Protein AF-A0A5C3KLJ7-F1 (afdb_monomer)

Sequence (144 aa):
MVQGNLANPMVRKTNFSAIDTTSIMMYFMPAEMNIERIEIKPNSKLSPLDKPFAFLNYPFLESTASIDPTVNVPSSNATIGIEGEFKDAILSEFNEGDWDGLTDEFTRWSLNEKAKAVAAKIHAERENAKVEAPSVEGGQAVLA

Mean predicted aligned error: 12.78 Å

Organism: Coprinopsis marcescibilis (NCBI:txid230819)

Secondary structure (DSSP, 8-state):
-----S--TTGGG---SS--TT-TTPPPB-GGG-TT---BPPP-S--TTHHHHHHHHSPPPTT---SSTT-SHHHHHHHHT--THHHHHHHHHHHHT-HHHHHHHHHHHHHHHHHHHHHHHHHHHHHHHHHHS-----------

Foldseek 3Di:
DDPPPPPPPVVLPPLQLDDDLQAQPDDFDQLVRDPVSDGNDHRPDHDLLNQLVCCLLPPDDPVDDDPDVCHDLVNSCVSSVPDDPLSVQLVVCVVVVNSVSSSVSSSVVSVVSNVVVVVVVVVVVVVVVVVPPDPPDDDDDDDD

pLDDT: mean 73.6, std 16.51, range [32.69, 89.25]

Radius of gyration: 23.15 Å; Cα contacts (8 Å, |Δi|>4): 112; chains: 1; bounding box: 82×41×55 Å

Solvent-accessible surface area (backbone atoms only — not comparable to full-atom values): 8946 Å² total; per-residue (Å²): 134,83,79,75,70,81,83,48,83,75,76,71,78,73,59,70,64,64,91,60,90,58,26,47,83,44,79,60,38,58,31,91,79,38,96,83,53,56,65,39,76,71,45,93,47,78,24,88,61,48,55,35,54,48,37,61,73,56,64,69,54,101,91,42,79,57,94,51,83,77,60,44,71,73,52,25,30,62,72,74,66,52,60,68,72,58,40,55,48,37,51,48,24,56,75,73,68,36,62,66,57,21,34,50,47,52,46,52,49,26,53,50,51,42,51,51,53,50,53,51,49,54,49,53,54,52,52,52,53,58,71,70,50,77,86,85,77,89,81,86,86,80,93,132

Structure (mmCIF, N/CA/C/O backbone):
data_AF-A0A5C3KLJ7-F1
#
_entry.id   AF-A0A5C3KLJ7-F1
#
loop_
_atom_site.group_PDB
_atom_site.id
_atom_site.type_symbol
_atom_site.label_atom_id
_atom_site.label_alt_id
_atom_site.label_comp_id
_atom_site.label_asym_id
_atom_site.label_entity_id
_atom_site.label_seq_id
_atom_site.pdbx_PDB_ins_code
_atom_site.Cartn_x
_atom_site.Cartn_y
_atom_site.Cartn_z
_atom_site.occupancy
_atom_site.B_iso_or_equiv
_atom_site.auth_seq_id
_atom_site.auth_comp_id
_atom_site.auth_asym_id
_atom_site.auth_atom_id
_atom_site.pdbx_PDB_model_num
ATOM 1 N N . MET A 1 1 ? 4.124 -9.398 31.090 1.00 32.69 1 MET A N 1
ATOM 2 C CA . MET A 1 1 ? 4.015 -8.400 30.008 1.00 32.69 1 MET A CA 1
ATOM 3 C C . MET A 1 1 ? 4.920 -8.864 28.884 1.00 32.69 1 MET A C 1
ATOM 5 O O . MET A 1 1 ? 6.128 -8.738 29.002 1.00 32.69 1 MET A O 1
ATOM 9 N N . VAL A 1 2 ? 4.360 -9.538 27.878 1.00 33.38 2 VAL A N 1
ATOM 10 C CA . VAL A 1 2 ? 5.125 -10.006 26.716 1.00 33.38 2 VAL A CA 1
ATOM 11 C C . VAL A 1 2 ? 5.274 -8.803 25.796 1.00 33.38 2 VAL A C 1
ATOM 13 O O . VAL A 1 2 ? 4.300 -8.387 25.175 1.00 33.38 2 VAL A O 1
ATOM 16 N N . GLN A 1 3 ? 6.464 -8.204 25.764 1.00 34.22 3 GLN A N 1
ATOM 17 C CA . GLN A 1 3 ? 6.852 -7.327 24.665 1.00 34.22 3 GLN A CA 1
ATOM 18 C C . GLN A 1 3 ? 6.794 -8.183 23.401 1.00 34.22 3 GLN A C 1
ATOM 20 O O . GLN A 1 3 ? 7.632 -9.059 23.192 1.00 34.22 3 GLN A O 1
ATOM 25 N N . GLY A 1 4 ? 5.727 -7.999 22.622 1.00 37.28 4 GLY A N 1
ATOM 26 C CA . GLY A 1 4 ? 5.600 -8.587 21.301 1.00 37.28 4 GLY A CA 1
ATOM 27 C C . GLY A 1 4 ? 6.806 -8.141 20.495 1.00 37.28 4 GLY A C 1
ATOM 28 O O . GLY A 1 4 ? 6.980 -6.953 20.238 1.00 37.28 4 GLY A O 1
ATOM 29 N N . ASN A 1 5 ? 7.675 -9.092 20.184 1.00 37.25 5 ASN A N 1
ATOM 30 C CA . ASN A 1 5 ? 8.859 -8.865 19.386 1.00 37.25 5 ASN A CA 1
ATOM 31 C C . ASN A 1 5 ? 8.377 -8.465 17.980 1.00 37.25 5 ASN A C 1
ATOM 33 O O . ASN A 1 5 ? 8.015 -9.324 17.178 1.00 37.25 5 ASN A O 1
ATOM 37 N N . LEU A 1 6 ? 8.318 -7.157 17.705 1.00 46.19 6 LEU A N 1
ATOM 38 C CA . LEU A 1 6 ? 7.973 -6.579 16.396 1.00 46.19 6 LEU A CA 1
ATOM 39 C C . LEU A 1 6 ? 8.968 -7.008 15.297 1.00 46.19 6 LEU A C 1
ATOM 41 O O . LEU A 1 6 ? 8.712 -6.822 14.114 1.00 46.19 6 LEU A O 1
ATOM 45 N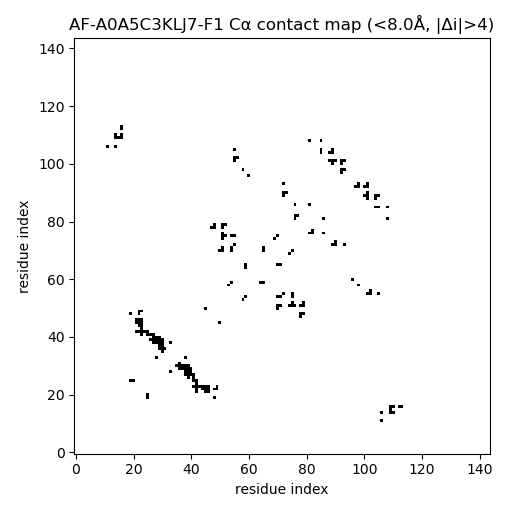 N . ALA A 1 7 ? 10.060 -7.675 15.677 1.00 43.09 7 ALA A N 1
ATOM 46 C CA . ALA A 1 7 ? 11.070 -8.259 14.807 1.00 43.09 7 ALA A CA 1
ATOM 47 C C . ALA A 1 7 ? 10.650 -9.573 14.110 1.00 43.09 7 ALA A C 1
ATOM 49 O O . ALA A 1 7 ? 11.519 -10.362 13.742 1.00 43.09 7 ALA A O 1
ATOM 50 N N . ASN A 1 8 ? 9.353 -9.855 13.923 1.00 37.81 8 ASN A N 1
ATOM 51 C CA . ASN A 1 8 ? 8.947 -10.935 13.021 1.00 37.81 8 ASN A CA 1
ATOM 52 C C . ASN A 1 8 ? 8.729 -10.367 11.604 1.00 37.81 8 ASN A C 1
ATOM 54 O O . ASN A 1 8 ? 7.670 -9.788 11.339 1.00 37.81 8 ASN A O 1
ATOM 58 N N . PRO A 1 9 ? 9.677 -10.549 10.662 1.00 46.44 9 PRO A N 1
ATOM 59 C CA . PRO A 1 9 ? 9.604 -9.957 9.325 1.00 46.44 9 PRO A CA 1
ATOM 60 C C . PRO A 1 9 ? 8.433 -10.487 8.479 1.00 46.44 9 PRO A C 1
ATOM 62 O O . PRO A 1 9 ? 8.187 -9.969 7.390 1.00 46.44 9 PRO A O 1
ATOM 65 N N . MET A 1 10 ? 7.699 -11.506 8.946 1.00 38.50 10 MET A N 1
ATOM 66 C CA . MET A 1 10 ? 6.520 -12.026 8.248 1.00 38.50 10 MET A CA 1
ATOM 67 C C . MET A 1 10 ? 5.257 -11.170 8.409 1.00 38.50 10 MET A C 1
ATOM 69 O O . MET A 1 10 ? 4.398 -11.229 7.535 1.00 38.50 10 MET A O 1
ATOM 73 N N . VAL A 1 11 ? 5.128 -10.353 9.463 1.00 41.84 11 VAL A N 1
ATOM 74 C CA . VAL A 1 11 ? 3.890 -9.572 9.697 1.00 41.84 11 VAL A CA 1
ATOM 75 C C . VAL A 1 11 ? 3.795 -8.344 8.774 1.00 41.84 11 VAL A C 1
ATOM 77 O O . VAL A 1 11 ? 2.708 -7.822 8.546 1.00 41.84 11 VAL A O 1
ATOM 80 N N . ARG A 1 12 ? 4.910 -7.930 8.155 1.00 46.81 12 ARG A N 1
ATOM 81 C CA . ARG A 1 12 ? 4.992 -6.744 7.281 1.00 46.81 12 ARG A CA 1
ATOM 82 C C . ARG A 1 12 ? 4.375 -6.918 5.883 1.00 46.81 12 ARG A C 1
ATOM 84 O O . ARG A 1 12 ? 4.212 -5.944 5.166 1.00 46.81 12 ARG A O 1
ATOM 91 N N . LYS A 1 13 ? 4.034 -8.141 5.454 1.00 49.81 13 LYS A N 1
ATOM 92 C CA . LYS A 1 13 ? 3.781 -8.443 4.024 1.00 49.81 13 LYS A CA 1
ATOM 93 C C . LYS A 1 13 ? 2.320 -8.364 3.563 1.00 49.81 13 LYS A C 1
ATOM 95 O O . LYS A 1 13 ? 2.037 -8.677 2.411 1.00 49.81 13 LYS A O 1
ATOM 100 N N . THR A 1 14 ? 1.385 -7.936 4.414 1.00 53.16 14 THR A N 1
ATOM 101 C CA . THR A 1 14 ? -0.053 -7.847 4.071 1.00 53.16 14 THR A CA 1
ATOM 102 C C . THR A 1 14 ? -0.614 -6.434 4.278 1.00 53.16 14 THR A C 1
ATOM 104 O O . THR A 1 14 ? -1.663 -6.244 4.903 1.00 53.16 14 THR A O 1
ATOM 107 N N . ASN A 1 15 ? 0.100 -5.424 3.778 1.00 58.69 15 ASN A N 1
ATOM 108 C CA . ASN A 1 15 ? -0.194 -3.998 3.984 1.00 58.69 15 ASN A CA 1
ATOM 109 C C . ASN A 1 15 ? -1.262 -3.403 3.041 1.00 58.69 15 ASN A C 1
ATOM 111 O O . ASN A 1 15 ? -1.397 -2.183 2.970 1.00 58.69 15 ASN A O 1
ATOM 115 N N . PHE A 1 16 ? -2.058 -4.208 2.335 1.00 60.91 16 PHE A N 1
ATOM 116 C CA . PHE A 1 16 ? -3.195 -3.667 1.583 1.00 60.91 16 PHE A CA 1
ATOM 117 C C . PHE A 1 16 ? -4.249 -3.094 2.545 1.00 60.91 16 PHE A C 1
ATOM 119 O O . PHE A 1 16 ? -4.670 -3.778 3.483 1.00 60.91 16 PHE A O 1
ATOM 126 N N . SER A 1 17 ? -4.655 -1.839 2.333 1.00 65.31 17 SER A N 1
ATOM 127 C CA . SER A 1 17 ? -5.704 -1.161 3.115 1.00 65.31 17 SER A CA 1
ATOM 128 C C . SER A 1 17 ? -7.115 -1.622 2.723 1.00 65.31 17 SER A C 1
ATOM 130 O O . SER A 1 17 ? -8.015 -1.629 3.561 1.00 65.31 17 SER A O 1
ATOM 132 N N . ALA A 1 18 ? -7.292 -2.075 1.479 1.00 67.25 18 ALA A N 1
ATOM 133 C CA . ALA A 1 18 ? -8.531 -2.622 0.930 1.00 67.25 18 ALA A CA 1
ATOM 134 C C . ALA A 1 18 ? -8.248 -3.801 -0.017 1.00 67.25 18 ALA A C 1
ATOM 136 O O . ALA A 1 18 ? -7.112 -4.014 -0.441 1.00 67.25 18 ALA A O 1
ATOM 137 N N . ILE A 1 19 ? -9.285 -4.577 -0.344 1.00 73.06 19 ILE A N 1
ATOM 138 C CA . ILE A 1 19 ? -9.178 -5.680 -1.305 1.00 73.06 19 ILE A CA 1
ATOM 139 C C . ILE A 1 19 ? -9.056 -5.135 -2.737 1.00 73.06 19 ILE A C 1
ATOM 141 O O . ILE A 1 19 ? -9.897 -4.350 -3.170 1.00 73.06 19 ILE A O 1
ATOM 145 N N . ASP A 1 20 ? -8.029 -5.563 -3.474 1.00 74.75 20 ASP A N 1
ATOM 146 C CA . ASP A 1 20 ? -7.871 -5.260 -4.902 1.00 74.75 20 ASP A CA 1
ATOM 147 C C . ASP A 1 20 ? -8.261 -6.484 -5.739 1.00 74.75 20 ASP A C 1
ATOM 149 O O . ASP A 1 20 ? -7.546 -7.487 -5.784 1.00 74.75 20 ASP A O 1
ATOM 153 N N . THR A 1 21 ? -9.402 -6.401 -6.427 1.00 75.88 21 THR A N 1
ATOM 154 C CA . THR A 1 21 ? -9.898 -7.488 -7.281 1.00 75.88 21 THR A CA 1
ATOM 155 C C . THR A 1 21 ? -9.089 -7.697 -8.558 1.00 75.88 21 THR A C 1
ATOM 157 O O . THR A 1 21 ? -9.189 -8.747 -9.192 1.00 75.88 21 THR A O 1
ATOM 160 N N . THR A 1 22 ? -8.293 -6.704 -8.946 1.00 80.56 22 THR A N 1
ATOM 161 C CA . THR A 1 22 ? -7.468 -6.723 -10.159 1.00 80.56 22 THR A CA 1
ATOM 162 C C . THR A 1 22 ? -6.014 -7.099 -9.889 1.00 80.56 22 THR A C 1
ATOM 164 O O . THR A 1 22 ? -5.249 -7.255 -10.840 1.00 80.56 22 THR A O 1
ATOM 167 N N . SER A 1 23 ? -5.643 -7.282 -8.616 1.00 80.50 23 SER A N 1
ATOM 168 C CA . SER A 1 23 ? -4.291 -7.664 -8.208 1.00 80.50 23 SER A CA 1
ATOM 169 C C . SER A 1 23 ? -3.888 -9.014 -8.791 1.00 80.50 23 SER A C 1
ATOM 171 O O . SER A 1 23 ? -4.671 -9.971 -8.799 1.00 80.50 23 SER A O 1
ATOM 173 N N . ILE A 1 24 ? -2.629 -9.124 -9.213 1.00 82.25 24 ILE A N 1
ATOM 174 C CA . ILE A 1 24 ? -2.022 -10.400 -9.608 1.00 82.25 24 ILE A CA 1
ATOM 175 C C . ILE A 1 24 ? -1.987 -11.404 -8.445 1.00 82.25 24 ILE A C 1
ATOM 177 O O . ILE A 1 24 ? -1.939 -12.611 -8.666 1.00 82.25 24 ILE A O 1
ATOM 181 N N . MET A 1 25 ? -2.048 -10.906 -7.207 1.00 80.62 25 MET A N 1
ATOM 182 C CA . MET A 1 25 ? -2.058 -11.700 -5.979 1.00 80.62 25 MET A CA 1
ATOM 183 C C . MET A 1 25 ? -3.461 -12.206 -5.605 1.00 80.62 25 MET A C 1
ATOM 185 O O . MET A 1 25 ? -3.629 -12.791 -4.533 1.00 80.62 25 MET A O 1
ATOM 189 N N . MET A 1 26 ? -4.473 -11.993 -6.459 1.00 80.75 26 MET A N 1
ATOM 190 C CA . MET A 1 26 ? -5.810 -12.548 -6.257 1.00 80.75 26 MET A CA 1
ATOM 191 C C . MET A 1 26 ? -5.755 -14.078 -6.223 1.00 80.75 26 MET A C 1
ATOM 193 O O . MET A 1 26 ? -5.201 -14.724 -7.115 1.00 80.75 26 MET A O 1
ATOM 197 N N . TYR A 1 27 ? -6.364 -14.663 -5.194 1.00 79.00 27 TYR A N 1
ATOM 198 C CA . TYR A 1 27 ? -6.421 -16.109 -5.052 1.00 79.00 27 TYR A CA 1
ATOM 199 C C . TYR A 1 27 ? -7.326 -16.710 -6.132 1.00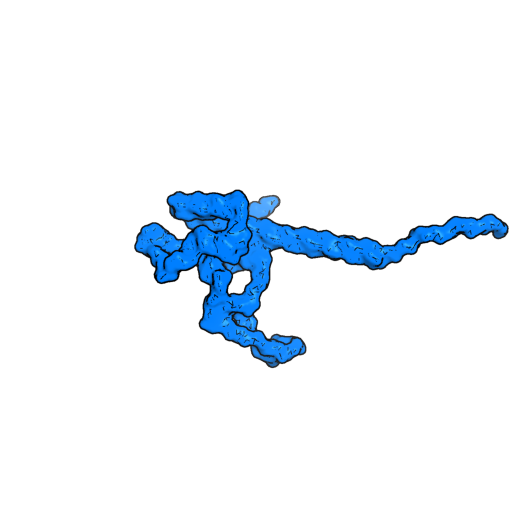 79.00 27 TYR A C 1
ATOM 201 O O . TYR A 1 27 ? -8.516 -16.401 -6.195 1.00 79.00 27 TYR A O 1
ATOM 209 N N . PHE A 1 28 ? -6.765 -17.570 -6.983 1.00 84.56 28 PHE A N 1
ATOM 210 C CA . PHE A 1 28 ? -7.538 -18.285 -7.993 1.00 84.56 28 PHE A CA 1
ATOM 211 C C . PHE A 1 28 ? -8.283 -19.453 -7.341 1.00 84.56 28 PHE A C 1
ATOM 213 O O . PHE A 1 28 ? -7.719 -20.196 -6.538 1.00 84.56 28 PHE A O 1
ATOM 220 N N . MET A 1 29 ? -9.554 -19.630 -7.691 1.00 83.81 29 MET A N 1
ATOM 221 C CA . MET A 1 29 ? -10.379 -20.706 -7.146 1.00 83.81 29 MET A CA 1
ATOM 222 C C . MET A 1 29 ? -11.283 -21.268 -8.246 1.00 83.81 29 MET A C 1
ATOM 224 O O . MET A 1 29 ? -12.125 -20.533 -8.770 1.00 83.81 29 MET A O 1
ATOM 228 N N . PRO A 1 30 ? -11.128 -22.554 -8.607 1.00 86.88 30 PRO A N 1
ATOM 229 C CA . PRO A 1 30 ? -12.060 -23.234 -9.497 1.00 86.88 30 PRO A CA 1
ATOM 230 C C . PRO A 1 30 ? -13.461 -23.289 -8.879 1.00 86.88 30 PRO A C 1
ATOM 232 O O . PRO A 1 30 ? -13.602 -23.372 -7.655 1.00 86.88 30 PRO A O 1
ATOM 235 N N . ALA A 1 31 ? -14.499 -23.298 -9.716 1.00 87.44 31 ALA A N 1
ATOM 236 C CA . ALA A 1 31 ? -15.889 -23.342 -9.259 1.00 87.44 31 ALA A CA 1
ATOM 237 C C . ALA A 1 31 ? -16.189 -24.582 -8.393 1.00 87.44 31 ALA A C 1
ATOM 239 O O . ALA A 1 31 ? -17.055 -24.542 -7.523 1.00 87.44 31 ALA A O 1
ATOM 240 N N . GLU A 1 32 ? -15.451 -25.674 -8.590 1.00 88.56 32 GLU A N 1
ATOM 241 C CA . GLU A 1 32 ? -15.586 -26.926 -7.845 1.00 88.56 32 GLU A CA 1
ATOM 242 C C . GLU A 1 32 ? -15.120 -26.812 -6.387 1.00 88.56 32 GLU A C 1
ATOM 244 O O . GLU A 1 32 ? -15.474 -27.651 -5.561 1.00 88.56 32 GLU A O 1
ATOM 249 N N . MET A 1 33 ? -14.327 -25.786 -6.065 1.00 85.44 33 MET A N 1
ATOM 250 C CA . MET A 1 33 ? -13.749 -25.572 -4.736 1.00 85.44 33 MET A CA 1
ATOM 251 C C . MET A 1 33 ? -14.473 -24.478 -3.936 1.00 85.44 33 MET A C 1
ATOM 253 O O . MET A 1 33 ? -14.077 -24.192 -2.808 1.00 85.44 33 MET A O 1
ATOM 257 N N . ASN A 1 34 ? -15.547 -23.896 -4.48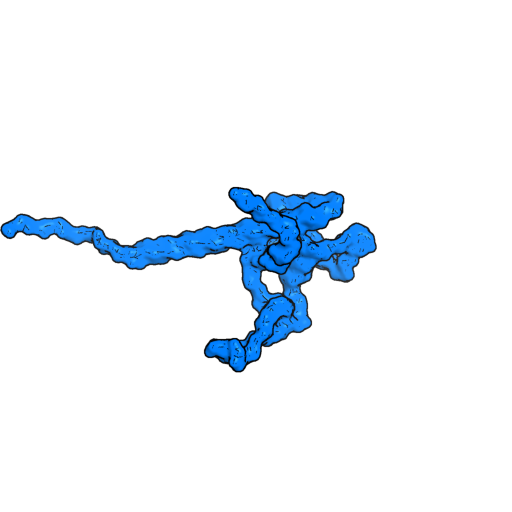6 1.00 84.56 34 ASN A N 1
ATOM 258 C CA . ASN A 1 34 ? -16.355 -22.855 -3.850 1.00 84.56 34 ASN A CA 1
ATOM 259 C C . ASN A 1 34 ? -17.813 -23.319 -3.657 1.00 84.56 34 ASN A C 1
ATOM 261 O O . ASN A 1 34 ? -18.434 -23.852 -4.575 1.00 84.56 34 ASN A O 1
ATOM 265 N N . ILE A 1 35 ? -18.394 -23.041 -2.485 1.00 87.56 35 ILE A N 1
ATOM 266 C CA . ILE A 1 35 ? -19.819 -23.269 -2.180 1.00 87.56 35 ILE A CA 1
ATOM 267 C C . ILE A 1 35 ? -20.720 -22.510 -3.166 1.00 87.56 35 ILE A C 1
ATOM 269 O O . ILE A 1 35 ? -21.739 -23.036 -3.609 1.00 87.56 35 ILE A O 1
ATOM 273 N N . GLU A 1 36 ? -20.318 -21.300 -3.555 1.00 86.19 36 GLU A N 1
ATOM 274 C CA . GLU A 1 36 ? -21.073 -20.442 -4.475 1.00 86.19 36 GLU A CA 1
ATOM 275 C C . GLU A 1 36 ? -20.901 -20.844 -5.949 1.00 86.19 36 GLU A C 1
ATOM 277 O O . GLU A 1 36 ? -21.575 -20.294 -6.817 1.00 86.19 36 GLU A O 1
ATOM 282 N N . ARG A 1 37 ? -20.026 -21.819 -6.252 1.00 85.56 37 ARG A N 1
ATOM 283 C CA . ARG A 1 37 ? -19.705 -22.285 -7.616 1.00 85.56 37 ARG A CA 1
ATOM 284 C C . ARG A 1 37 ? -19.277 -21.175 -8.579 1.00 85.56 37 ARG A C 1
ATOM 286 O O . ARG A 1 37 ? -19.499 -21.263 -9.786 1.00 85.56 37 ARG A O 1
ATOM 293 N N . ILE A 1 38 ? -18.649 -20.133 -8.045 1.00 84.06 38 ILE A N 1
ATOM 294 C CA . ILE A 1 38 ? -18.089 -19.037 -8.831 1.00 84.06 38 ILE A CA 1
ATOM 295 C C . ILE A 1 38 ? -16.622 -19.342 -9.107 1.00 84.06 38 ILE A C 1
ATOM 297 O O . ILE A 1 38 ? -15.854 -19.613 -8.184 1.00 84.06 38 ILE A O 1
ATOM 301 N N . GLU A 1 39 ? -16.247 -19.279 -10.382 1.00 86.00 39 GLU A N 1
ATOM 302 C CA . GLU A 1 39 ? -14.857 -19.358 -10.817 1.00 86.00 39 GLU A CA 1
ATOM 303 C C . GLU A 1 39 ? -14.170 -18.003 -10.603 1.00 86.00 39 GLU A C 1
ATOM 305 O O . GLU A 1 39 ? -14.553 -16.994 -11.203 1.00 86.00 39 GLU A O 1
ATOM 310 N N . ILE A 1 40 ? -13.120 -17.991 -9.781 1.00 82.44 40 ILE A N 1
ATOM 311 C CA . ILE A 1 40 ? -12.231 -16.838 -9.630 1.00 82.44 40 ILE A CA 1
ATOM 312 C C . ILE A 1 40 ? -11.025 -17.062 -10.537 1.00 82.44 40 ILE A C 1
ATOM 314 O O . ILE A 1 40 ? -10.153 -17.888 -10.250 1.00 82.44 40 ILE A O 1
ATOM 318 N N . LYS A 1 41 ? -10.994 -16.331 -11.653 1.00 84.56 41 LYS A N 1
ATOM 319 C CA . LYS A 1 41 ? -9.943 -16.451 -12.668 1.00 84.56 41 LYS A CA 1
ATOM 320 C C . LYS A 1 41 ? -8.635 -15.809 -12.195 1.00 84.56 41 LYS A C 1
ATOM 322 O O . LYS A 1 41 ? -8.677 -14.776 -11.528 1.00 84.56 41 LYS A O 1
ATOM 327 N N . PRO A 1 42 ? -7.474 -16.373 -12.571 1.00 84.25 42 PRO A N 1
ATOM 328 C CA . PRO A 1 42 ? -6.189 -15.759 -12.272 1.00 84.25 42 PRO A CA 1
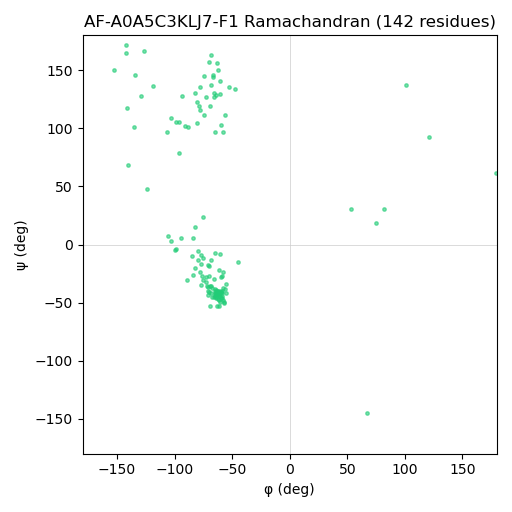ATOM 329 C C . PRO A 1 42 ? -6.010 -14.459 -13.065 1.00 84.25 42 PRO A C 1
ATOM 331 O O . PRO A 1 42 ? -6.277 -14.403 -14.269 1.00 84.25 42 PRO A O 1
ATOM 334 N N . ASN A 1 43 ? -5.491 -13.430 -12.399 1.00 85.88 43 ASN A N 1
ATOM 335 C CA . ASN A 1 43 ? -5.042 -12.208 -13.054 1.00 85.88 43 ASN A CA 1
ATOM 336 C C . ASN A 1 43 ? -3.623 -12.429 -13.597 1.00 85.88 43 ASN A C 1
ATOM 338 O O . ASN A 1 43 ? -2.749 -12.919 -12.891 1.00 85.88 43 ASN A O 1
ATOM 342 N N . SER A 1 44 ? -3.380 -12.088 -14.864 1.00 83.12 44 SER A N 1
ATOM 343 C CA . SER A 1 44 ? -2.082 -12.311 -15.529 1.00 83.12 44 SER A CA 1
ATOM 344 C C . SER A 1 44 ? -1.263 -11.031 -15.716 1.00 83.12 44 SER A C 1
ATOM 346 O O . SER A 1 44 ? -0.274 -11.021 -16.449 1.00 83.12 44 SER A O 1
ATOM 348 N N . LYS A 1 45 ? -1.719 -9.918 -15.140 1.00 83.94 45 LYS A N 1
ATOM 349 C CA . LYS A 1 45 ? -1.098 -8.596 -15.244 1.00 83.94 45 LYS A CA 1
ATOM 350 C C . LYS A 1 45 ? -1.052 -7.972 -13.857 1.00 83.94 45 LYS A C 1
ATOM 352 O O . LYS A 1 45 ? -1.963 -8.189 -13.067 1.00 83.94 45 LYS A O 1
ATOM 357 N N . LEU A 1 46 ? -0.002 -7.198 -13.598 1.00 81.12 46 LEU A N 1
ATOM 358 C CA . LEU A 1 46 ? 0.109 -6.387 -12.388 1.00 81.12 46 LEU A CA 1
ATOM 359 C C . LEU A 1 46 ? -0.969 -5.305 -12.408 1.00 81.12 46 LEU A C 1
ATOM 361 O O . LEU A 1 46 ? -1.103 -4.596 -13.414 1.00 81.12 46 LEU A O 1
ATOM 365 N N . SER A 1 47 ? -1.709 -5.176 -11.312 1.00 82.44 47 SER A N 1
ATOM 366 C CA . SER A 1 47 ? -2.652 -4.080 -11.144 1.00 82.44 47 SER A CA 1
ATOM 367 C C . SER A 1 47 ? -1.915 -2.742 -11.002 1.00 82.44 47 SER A C 1
ATOM 369 O O . SER A 1 47 ? -0.713 -2.703 -10.701 1.00 82.44 47 SER A O 1
ATOM 371 N N . PRO A 1 48 ? -2.619 -1.613 -11.194 1.00 83.00 48 PRO A N 1
ATOM 372 C CA . PRO A 1 48 ? -2.066 -0.294 -10.912 1.00 83.00 48 PRO A CA 1
ATOM 373 C C . PRO A 1 48 ? -1.601 -0.118 -9.460 1.00 83.00 48 PRO A C 1
ATOM 375 O O . PRO A 1 48 ? -0.736 0.714 -9.220 1.00 83.00 48 PRO A O 1
ATOM 378 N N . LEU A 1 49 ? -2.143 -0.894 -8.511 1.00 83.06 49 LEU A N 1
ATOM 379 C CA . LEU A 1 49 ? -1.764 -0.857 -7.095 1.00 83.06 49 LEU A CA 1
ATOM 380 C C . LEU A 1 49 ? -0.610 -1.809 -6.766 1.00 83.06 49 LEU A C 1
ATOM 382 O O . LEU A 1 49 ? 0.204 -1.492 -5.901 1.00 83.06 49 LEU A O 1
ATOM 386 N N . ASP A 1 50 ? -0.490 -2.931 -7.480 1.00 82.25 50 ASP A N 1
ATOM 387 C CA . ASP A 1 50 ? 0.560 -3.925 -7.239 1.00 82.25 50 ASP A CA 1
ATOM 388 C C . ASP A 1 50 ? 1.967 -3.333 -7.402 1.00 82.25 50 ASP A C 1
ATOM 390 O O . ASP A 1 50 ? 2.859 -3.626 -6.604 1.00 82.25 50 ASP A O 1
ATOM 394 N N . LYS A 1 51 ? 2.181 -2.481 -8.418 1.00 82.44 51 LYS A N 1
ATOM 395 C CA . LYS A 1 51 ? 3.505 -1.888 -8.683 1.00 82.44 51 LYS A CA 1
ATOM 396 C C . LYS A 1 51 ? 3.934 -0.874 -7.605 1.00 82.44 51 LYS A C 1
ATOM 398 O O . LYS A 1 51 ? 5.023 -1.061 -7.063 1.00 82.44 51 LYS A O 1
ATOM 403 N N . PRO A 1 52 ? 3.130 0.155 -7.250 1.00 84.19 52 PRO A N 1
ATOM 404 C CA . PRO A 1 52 ? 3.422 1.044 -6.123 1.00 84.19 52 PRO A CA 1
ATOM 405 C C . PRO A 1 52 ? 3.633 0.297 -4.811 1.00 84.19 52 PRO A C 1
ATOM 407 O O . PRO A 1 52 ? 4.551 0.607 -4.055 1.00 84.19 52 PRO A O 1
ATOM 410 N N . PHE A 1 53 ? 2.799 -0.712 -4.552 1.00 83.38 53 PHE A N 1
ATOM 411 C CA . PHE A 1 53 ? 2.876 -1.493 -3.328 1.00 83.38 53 PHE A CA 1
ATOM 412 C C . PHE A 1 53 ? 4.182 -2.288 -3.250 1.00 83.38 53 PHE A C 1
ATOM 414 O O . PHE A 1 53 ? 4.847 -2.291 -2.214 1.00 83.38 53 PHE A O 1
ATOM 421 N N . ALA A 1 54 ? 4.586 -2.933 -4.346 1.00 82.56 54 ALA A N 1
ATOM 422 C CA . ALA A 1 54 ? 5.870 -3.618 -4.421 1.00 82.56 54 ALA A CA 1
ATOM 423 C C . ALA A 1 54 ? 7.040 -2.641 -4.242 1.00 82.56 54 ALA A C 1
ATOM 425 O O . ALA A 1 54 ? 7.966 -2.947 -3.499 1.00 82.56 54 ALA A O 1
ATOM 426 N N . PHE A 1 55 ? 6.970 -1.463 -4.866 1.00 83.81 55 PHE A N 1
ATOM 427 C CA . PHE A 1 55 ? 8.020 -0.452 -4.782 1.00 83.81 55 PHE A CA 1
ATOM 428 C C . PHE A 1 55 ? 8.200 0.114 -3.369 1.00 83.81 55 PHE A C 1
ATOM 430 O O . PHE A 1 55 ? 9.331 0.238 -2.922 1.00 83.81 55 PHE A O 1
ATOM 437 N N . LEU A 1 56 ? 7.124 0.411 -2.634 1.00 83.56 56 LEU A N 1
ATOM 438 C CA . LEU A 1 56 ? 7.249 0.914 -1.259 1.00 83.56 56 LEU A CA 1
ATOM 439 C C . LEU A 1 56 ? 7.752 -0.147 -0.271 1.00 83.56 56 LEU A C 1
ATOM 441 O O . LEU A 1 56 ? 8.377 0.198 0.719 1.00 83.56 56 LEU A O 1
ATOM 445 N N . ASN A 1 57 ? 7.509 -1.436 -0.522 1.00 83.12 57 ASN A N 1
ATOM 446 C CA . ASN A 1 57 ? 8.075 -2.502 0.317 1.00 83.12 57 ASN A CA 1
ATOM 447 C C . ASN A 1 57 ? 9.507 -2.887 -0.091 1.00 83.12 57 ASN A C 1
ATOM 449 O O . ASN A 1 57 ? 10.254 -3.429 0.721 1.00 83.12 57 ASN A O 1
ATOM 453 N N . TYR A 1 58 ? 9.865 -2.674 -1.358 1.00 80.12 58 TYR A N 1
ATOM 454 C CA . TYR A 1 58 ? 11.148 -3.058 -1.946 1.00 80.12 58 TYR A CA 1
ATOM 455 C C . TYR A 1 58 ? 11.652 -1.963 -2.897 1.00 80.12 58 TYR A C 1
ATOM 457 O O . TYR A 1 58 ? 11.675 -2.160 -4.118 1.00 80.12 58 TYR A O 1
ATOM 465 N N . PRO A 1 59 ? 12.026 -0.794 -2.361 1.00 73.62 59 PRO A N 1
ATOM 466 C CA . PRO A 1 59 ? 12.492 0.318 -3.174 1.00 73.62 59 PRO A CA 1
ATOM 467 C C . PRO A 1 59 ? 13.831 -0.006 -3.839 1.00 73.62 59 PRO A C 1
ATOM 469 O O . PRO A 1 59 ? 14.683 -0.708 -3.287 1.00 73.62 59 PRO A O 1
ATOM 472 N N . PHE A 1 60 ? 14.025 0.520 -5.049 1.00 69.31 60 PHE A N 1
ATOM 473 C CA . PHE A 1 60 ? 15.310 0.414 -5.723 1.00 69.31 60 PHE A CA 1
ATOM 474 C C . PHE A 1 60 ? 16.270 1.479 -5.178 1.00 69.31 60 PHE A C 1
ATOM 476 O O . PHE A 1 60 ? 15.976 2.672 -5.218 1.00 69.31 60 PHE A O 1
ATOM 483 N N . LEU A 1 61 ? 17.415 1.023 -4.673 1.00 63.09 61 LEU A N 1
ATOM 484 C CA . LEU A 1 61 ? 18.501 1.848 -4.146 1.00 63.09 61 LEU A CA 1
ATOM 485 C C . LEU A 1 61 ? 19.124 2.750 -5.223 1.00 63.09 61 LEU A C 1
ATOM 487 O O . LEU A 1 61 ? 19.097 2.399 -6.402 1.00 63.09 61 LEU A O 1
ATOM 491 N N . GLU A 1 62 ? 19.745 3.856 -4.792 1.00 58.34 62 GLU A N 1
ATOM 492 C CA . GLU A 1 62 ? 20.325 4.969 -5.580 1.00 58.34 62 GLU A CA 1
ATOM 493 C C . GLU A 1 62 ? 21.183 4.591 -6.811 1.00 58.34 62 GLU A C 1
ATOM 495 O O . GLU A 1 62 ? 21.445 5.435 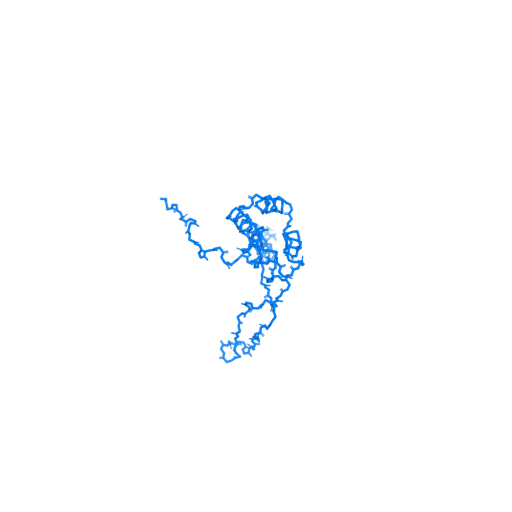-7.666 1.00 58.34 62 GLU A O 1
ATOM 500 N N . SER A 1 63 ? 21.613 3.335 -6.951 1.00 57.03 63 SER A N 1
ATOM 501 C CA . SER A 1 63 ? 22.389 2.831 -8.093 1.00 57.03 63 SER A CA 1
ATOM 502 C C . SER A 1 63 ? 21.571 2.066 -9.145 1.00 57.03 63 SER A C 1
ATOM 504 O O . SER A 1 63 ? 22.102 1.704 -10.196 1.00 57.03 63 SER A O 1
ATOM 506 N N . THR A 1 64 ? 20.280 1.844 -8.905 1.00 60.59 64 THR A N 1
ATOM 507 C CA . THR A 1 64 ? 19.365 1.141 -9.809 1.00 60.59 64 THR A CA 1
ATOM 508 C C . THR A 1 64 ? 18.057 1.907 -9.905 1.00 60.59 64 THR A C 1
ATOM 510 O O . THR A 1 64 ? 17.208 1.814 -9.032 1.00 60.59 64 THR A O 1
ATOM 513 N N . ALA A 1 65 ? 17.862 2.670 -10.977 1.00 63.44 65 ALA A N 1
ATOM 514 C CA . ALA A 1 65 ? 16.542 3.218 -11.260 1.00 63.44 65 ALA A CA 1
ATOM 515 C C . ALA A 1 65 ? 15.573 2.076 -11.613 1.00 63.44 65 ALA A C 1
ATOM 517 O O . ALA A 1 65 ? 15.959 1.108 -12.277 1.00 63.44 65 ALA A O 1
ATOM 518 N N . SER A 1 66 ? 14.308 2.205 -11.208 1.00 67.81 66 SER A N 1
ATOM 519 C CA . SER A 1 66 ? 13.239 1.350 -11.730 1.00 67.81 66 SER A CA 1
ATOM 520 C C . SER A 1 66 ? 13.255 1.396 -13.262 1.00 67.81 66 SER A C 1
ATOM 522 O O . SER A 1 66 ? 13.354 2.469 -13.858 1.00 67.81 66 SER A O 1
ATOM 524 N N . ILE A 1 67 ? 13.118 0.232 -13.903 1.00 71.94 67 ILE A N 1
ATOM 525 C CA . ILE A 1 67 ? 12.968 0.125 -15.366 1.00 71.94 67 ILE A CA 1
ATOM 526 C C . ILE A 1 67 ? 11.716 0.890 -15.829 1.00 71.94 67 ILE A C 1
ATOM 528 O O . ILE A 1 67 ? 11.661 1.387 -16.952 1.00 71.94 67 ILE A O 1
ATOM 532 N N . ASP A 1 68 ? 10.716 0.998 -14.952 1.00 71.88 68 ASP A N 1
ATOM 533 C CA . ASP A 1 68 ? 9.515 1.793 -15.165 1.00 71.88 68 ASP A CA 1
ATOM 534 C C . ASP A 1 68 ? 9.657 3.156 -14.450 1.00 71.88 68 ASP A C 1
ATOM 536 O O . ASP A 1 68 ? 9.545 3.202 -13.219 1.00 71.88 68 ASP A O 1
ATOM 540 N N . PRO A 1 69 ? 9.885 4.271 -15.177 1.00 72.50 69 PRO A N 1
ATOM 541 C CA . PRO A 1 69 ? 10.084 5.594 -14.574 1.00 72.50 69 PRO A CA 1
ATOM 542 C C . PRO A 1 69 ? 8.808 6.149 -13.926 1.00 72.50 69 PRO A C 1
ATOM 544 O O . PRO A 1 69 ? 8.865 7.119 -13.166 1.00 72.50 69 PRO A O 1
ATOM 547 N N . THR A 1 70 ? 7.655 5.537 -14.217 1.00 77.50 70 THR A N 1
ATOM 548 C CA . THR A 1 70 ? 6.368 5.896 -13.612 1.00 77.50 70 THR A CA 1
ATOM 549 C C . THR A 1 70 ? 6.212 5.364 -12.190 1.00 77.50 70 THR A C 1
ATOM 551 O O . THR A 1 70 ? 5.272 5.761 -11.514 1.00 77.50 70 THR A O 1
ATOM 554 N N . VAL A 1 71 ? 7.130 4.507 -11.725 1.00 77.00 71 VAL A N 1
ATOM 555 C CA . VAL A 1 71 ? 7.130 3.942 -10.373 1.00 77.00 71 VAL A CA 1
ATOM 556 C C . VAL A 1 71 ? 8.244 4.599 -9.559 1.00 77.00 71 VAL A C 1
ATOM 558 O O . VAL A 1 71 ? 9.413 4.231 -9.646 1.00 77.00 71 VAL A O 1
ATOM 561 N N . ASN A 1 72 ? 7.867 5.615 -8.789 1.00 83.12 72 ASN A N 1
ATOM 562 C CA . ASN A 1 72 ? 8.723 6.353 -7.857 1.00 83.12 72 ASN A CA 1
ATOM 563 C C . ASN A 1 72 ? 7.926 6.703 -6.589 1.00 83.12 72 ASN A C 1
ATOM 565 O O . ASN A 1 72 ? 6.710 6.507 -6.560 1.00 83.12 72 ASN A O 1
ATOM 569 N N . VAL A 1 73 ? 8.571 7.227 -5.540 1.00 83.88 73 VAL A N 1
ATOM 570 C CA . VAL A 1 73 ? 7.876 7.534 -4.272 1.00 83.88 73 VAL A CA 1
ATOM 571 C C . VAL A 1 73 ? 6.689 8.494 -4.472 1.00 83.88 73 VAL A C 1
ATOM 573 O O . VAL A 1 73 ? 5.583 8.139 -4.060 1.00 83.88 73 VAL A O 1
ATOM 576 N N . PRO A 1 74 ? 6.827 9.651 -5.157 1.00 85.38 74 PRO A N 1
ATOM 577 C CA . PRO A 1 74 ? 5.700 10.569 -5.347 1.00 85.38 74 PRO A CA 1
ATOM 578 C C . PRO A 1 74 ? 4.494 9.953 -6.072 1.00 85.38 74 PRO A C 1
ATOM 580 O O . PRO A 1 74 ? 3.357 10.117 -5.630 1.00 85.38 74 PRO A O 1
ATOM 583 N N . SER A 1 75 ? 4.730 9.237 -7.174 1.00 86.56 75 SER A N 1
ATOM 584 C CA . SER A 1 75 ? 3.672 8.564 -7.945 1.00 86.56 75 SER A CA 1
ATOM 585 C C . SER A 1 75 ? 3.044 7.396 -7.183 1.00 86.56 75 SER A C 1
ATOM 587 O O . SER A 1 75 ? 1.831 7.196 -7.261 1.00 86.56 75 SER A O 1
ATOM 589 N N . SER A 1 76 ? 3.839 6.665 -6.398 1.00 86.00 76 SER A N 1
ATOM 590 C CA . SER A 1 76 ? 3.358 5.551 -5.578 1.00 86.00 76 SER A CA 1
ATOM 591 C C . SER A 1 76 ? 2.452 6.043 -4.455 1.00 86.00 76 SER A C 1
ATOM 593 O O . SER A 1 76 ? 1.347 5.525 -4.294 1.00 86.00 76 SER A O 1
ATOM 595 N N . ASN A 1 77 ? 2.860 7.106 -3.755 1.00 86.62 77 ASN A N 1
ATOM 596 C CA . ASN A 1 77 ? 2.048 7.739 -2.716 1.00 86.62 77 ASN A CA 1
ATOM 597 C C . ASN A 1 77 ? 0.724 8.259 -3.290 1.00 86.62 77 ASN A C 1
ATOM 599 O O . ASN A 1 77 ? -0.331 8.007 -2.713 1.00 86.62 77 ASN A O 1
ATOM 603 N N . ALA A 1 78 ? 0.757 8.909 -4.459 1.00 87.19 78 ALA A N 1
ATOM 604 C CA . ALA A 1 78 ? -0.452 9.393 -5.126 1.00 87.19 78 ALA A CA 1
ATOM 605 C C . ALA A 1 78 ? -1.392 8.256 -5.566 1.00 87.19 78 ALA A C 1
ATOM 607 O O . ALA A 1 78 ? -2.605 8.380 -5.435 1.00 87.19 78 ALA A O 1
ATOM 608 N N . THR A 1 79 ? -0.847 7.142 -6.062 1.00 85.94 79 THR A N 1
ATOM 609 C CA . THR A 1 79 ? -1.649 6.000 -6.537 1.00 85.94 79 THR A CA 1
ATOM 610 C C . THR A 1 79 ? -2.298 5.234 -5.384 1.00 85.94 79 THR A C 1
ATOM 612 O O . THR A 1 79 ? -3.423 4.761 -5.516 1.00 85.94 79 THR A O 1
ATOM 615 N N . ILE A 1 80 ? -1.604 5.121 -4.248 1.00 84.19 80 ILE A N 1
ATOM 616 C CA . ILE A 1 80 ? -2.111 4.438 -3.051 1.00 84.19 80 ILE A CA 1
ATOM 617 C C . ILE A 1 80 ? -3.035 5.352 -2.220 1.00 84.19 80 ILE A C 1
ATOM 619 O O . ILE A 1 80 ? -3.846 4.855 -1.439 1.00 84.19 80 ILE A O 1
ATOM 623 N N . GLY A 1 81 ? -2.952 6.675 -2.400 1.00 85.94 81 GLY A N 1
ATOM 624 C CA . GLY A 1 81 ? -3.709 7.651 -1.609 1.00 85.94 81 GLY A CA 1
ATOM 625 C C . GLY A 1 81 ? -3.058 7.965 -0.260 1.00 85.94 81 GLY A C 1
ATOM 626 O O . GLY A 1 81 ? -3.747 8.239 0.719 1.00 85.94 81 GLY A O 1
ATOM 627 N N . ILE A 1 82 ? -1.728 7.891 -0.186 1.00 85.94 82 ILE A N 1
ATOM 628 C CA . ILE A 1 82 ? -0.970 8.290 1.002 1.00 85.94 82 ILE A CA 1
ATOM 629 C C . ILE A 1 82 ? -0.876 9.816 1.014 1.00 85.94 82 ILE A C 1
ATOM 631 O O . ILE A 1 82 ? -0.253 10.427 0.140 1.00 85.94 82 ILE A O 1
ATOM 635 N N . GLU A 1 83 ? -1.474 10.432 2.028 1.00 85.88 83 GLU A N 1
ATOM 636 C CA . GLU A 1 83 ? -1.542 11.883 2.196 1.00 85.88 83 GLU A CA 1
ATOM 637 C C . GLU A 1 83 ? -1.035 12.322 3.578 1.00 85.88 83 GLU A C 1
ATOM 639 O O . GLU A 1 83 ? -0.881 11.516 4.500 1.00 85.88 83 GLU A O 1
ATOM 644 N N . GLY A 1 84 ? -0.790 13.626 3.724 1.00 87.88 84 GLY A N 1
ATOM 645 C CA . GLY A 1 84 ? -0.409 14.247 4.993 1.00 87.88 84 GLY A CA 1
ATOM 646 C C . GLY A 1 84 ? 0.966 13.814 5.502 1.00 87.88 84 GLY A C 1
ATOM 647 O O . GLY A 1 84 ? 1.882 13.575 4.719 1.00 87.88 84 GLY A O 1
ATOM 648 N N . GLU A 1 85 ? 1.093 13.697 6.826 1.00 88.81 85 GLU A N 1
ATOM 649 C CA . GLU A 1 85 ? 2.366 13.426 7.513 1.00 88.81 85 GLU A CA 1
ATOM 650 C C . GLU A 1 85 ? 3.078 12.157 7.019 1.00 88.81 85 GLU A C 1
ATOM 652 O O . GLU A 1 85 ? 4.301 12.126 6.940 1.00 88.81 85 GLU A O 1
ATOM 657 N N . PHE A 1 86 ? 2.323 11.127 6.628 1.00 87.56 86 PHE A N 1
ATOM 658 C CA . PHE A 1 86 ? 2.879 9.859 6.156 1.00 87.56 86 PHE A CA 1
ATOM 659 C C . PHE A 1 86 ? 3.568 10.002 4.802 1.00 87.56 86 PHE A C 1
ATOM 661 O O . PHE A 1 86 ? 4.586 9.363 4.555 1.00 87.56 86 PHE A O 1
ATOM 668 N N . LYS A 1 87 ? 3.022 10.851 3.924 1.00 89.00 87 LYS A N 1
ATOM 669 C CA . LYS A 1 87 ? 3.614 11.123 2.613 1.00 89.00 87 LYS A CA 1
ATOM 670 C C . LYS A 1 87 ? 4.977 11.788 2.772 1.00 89.00 87 LYS A C 1
ATOM 672 O O . LYS A 1 87 ? 5.916 11.409 2.073 1.00 89.00 87 LYS A O 1
ATOM 677 N N . AS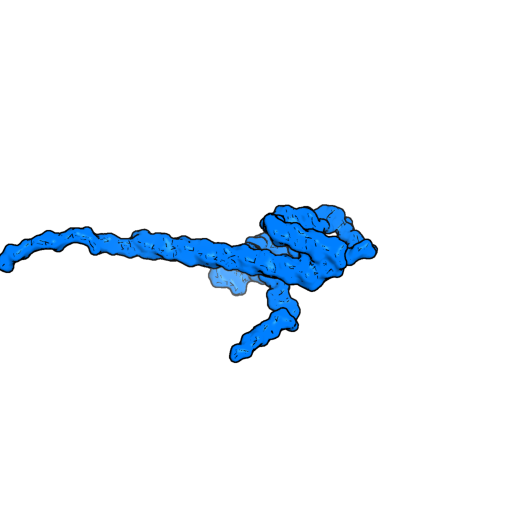P A 1 88 ? 5.054 12.771 3.664 1.00 89.25 88 ASP A N 1
ATOM 678 C CA . ASP A 1 88 ? 6.273 13.538 3.904 1.00 89.25 88 ASP A CA 1
ATOM 679 C C . ASP A 1 88 ? 7.323 12.680 4.624 1.00 89.25 88 ASP A C 1
ATOM 681 O O . ASP A 1 88 ? 8.486 12.694 4.226 1.00 89.25 88 ASP A O 1
ATOM 685 N N . ALA A 1 89 ? 6.908 11.857 5.595 1.00 89.00 89 ALA A N 1
ATOM 686 C CA . ALA A 1 89 ? 7.784 10.909 6.285 1.00 89.00 89 ALA A CA 1
ATOM 687 C C . ALA A 1 89 ? 8.385 9.870 5.325 1.00 89.00 89 ALA A C 1
ATOM 689 O O . ALA A 1 89 ? 9.601 9.771 5.222 1.00 89.00 89 ALA A O 1
ATOM 690 N N . ILE A 1 90 ? 7.557 9.175 4.532 1.00 87.56 90 ILE A N 1
ATOM 691 C CA . ILE A 1 90 ? 8.020 8.183 3.540 1.00 87.56 90 ILE A CA 1
ATOM 692 C C . ILE A 1 90 ? 9.014 8.800 2.548 1.00 87.56 90 ILE A C 1
ATOM 694 O O . ILE A 1 90 ? 9.971 8.147 2.136 1.00 87.56 90 ILE A O 1
ATOM 698 N N . LEU A 1 91 ? 8.789 10.054 2.144 1.00 88.25 91 LEU A N 1
ATOM 699 C CA . LEU A 1 91 ? 9.703 10.752 1.247 1.00 88.25 91 LEU A CA 1
ATOM 700 C C . LEU A 1 91 ? 11.028 11.117 1.934 1.00 88.25 91 LEU A C 1
ATOM 702 O O . LEU A 1 91 ? 12.064 11.046 1.278 1.00 88.25 91 LEU A O 1
ATOM 706 N N . SER A 1 92 ? 11.009 11.493 3.217 1.00 89.00 92 SER A N 1
ATOM 707 C CA . SER A 1 92 ? 12.231 11.758 3.992 1.00 89.00 92 SER A CA 1
ATOM 708 C C . SER A 1 92 ? 13.080 10.499 4.116 1.00 89.00 92 SER A C 1
ATOM 710 O O . 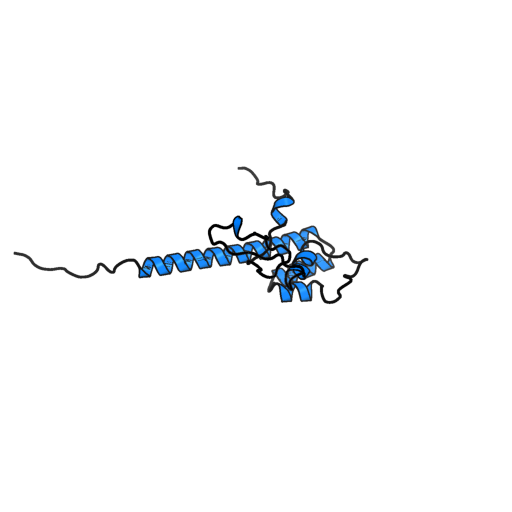SER A 1 92 ? 14.223 10.505 3.672 1.00 89.00 92 SER A O 1
ATOM 712 N N . GLU A 1 93 ? 12.486 9.397 4.585 1.00 86.81 93 GLU A N 1
ATOM 713 C CA . GLU A 1 93 ? 13.177 8.112 4.771 1.00 86.81 93 GLU A CA 1
ATOM 714 C C . GLU A 1 93 ? 13.775 7.595 3.453 1.00 86.81 93 GLU A C 1
ATOM 716 O O . GLU A 1 93 ? 14.917 7.138 3.401 1.00 86.81 93 GLU A O 1
ATOM 721 N N . PHE A 1 94 ? 13.047 7.757 2.339 1.00 85.75 94 PHE A N 1
ATOM 722 C CA . PHE A 1 94 ? 13.566 7.415 1.013 1.00 85.75 94 PHE A CA 1
ATOM 723 C C . PHE A 1 94 ? 14.804 8.234 0.627 1.00 85.75 94 PHE A C 1
ATOM 725 O O . PHE A 1 94 ? 15.756 7.681 0.081 1.00 85.75 94 PHE A O 1
ATOM 732 N N . ASN A 1 95 ? 14.789 9.547 0.880 1.00 85.31 95 ASN A N 1
ATOM 733 C CA . ASN A 1 95 ? 15.903 10.441 0.544 1.00 85.31 95 ASN A CA 1
ATOM 734 C C . ASN A 1 95 ? 17.112 10.243 1.469 1.00 85.31 95 ASN A C 1
ATOM 736 O O . ASN A 1 95 ? 18.240 10.514 1.067 1.00 85.31 95 ASN A O 1
ATOM 740 N N . GLU A 1 96 ? 16.878 9.796 2.701 1.00 85.81 96 GLU A N 1
ATOM 741 C CA . GLU A 1 96 ? 17.917 9.443 3.673 1.00 85.81 96 GLU A CA 1
ATOM 742 C C . GLU A 1 96 ? 18.512 8.050 3.403 1.00 85.81 96 GLU A C 1
ATOM 744 O O . GLU A 1 96 ? 19.580 7.716 3.921 1.00 85.81 96 GLU A O 1
ATOM 749 N N . GLY A 1 97 ? 17.859 7.254 2.549 1.00 82.44 97 GLY A N 1
ATOM 750 C CA . GLY A 1 97 ? 18.253 5.884 2.235 1.00 82.44 97 GLY A CA 1
ATOM 751 C C . GLY A 1 97 ? 17.918 4.886 3.347 1.00 82.44 97 GLY A C 1
ATOM 752 O O . GLY A 1 97 ? 18.500 3.797 3.366 1.00 82.44 97 GLY A O 1
ATOM 753 N N . ASP A 1 98 ? 17.007 5.239 4.262 1.00 83.88 98 ASP A N 1
ATOM 754 C CA . ASP A 1 98 ? 16.519 4.352 5.318 1.00 83.88 98 ASP A CA 1
ATOM 755 C C . ASP A 1 98 ? 15.309 3.536 4.834 1.00 83.88 98 ASP A C 1
ATOM 757 O O . ASP A 1 98 ? 14.160 3.982 4.766 1.00 83.88 98 ASP A O 1
ATOM 761 N N . TRP A 1 99 ? 15.583 2.284 4.477 1.00 79.88 99 TRP A N 1
ATOM 762 C CA . TRP A 1 99 ? 14.580 1.354 3.956 1.00 79.88 99 TRP A CA 1
ATOM 763 C C . TRP A 1 99 ? 13.680 0.768 5.031 1.00 79.88 99 TRP A C 1
ATOM 765 O O . TRP A 1 99 ? 12.501 0.501 4.769 1.00 79.88 99 TRP A O 1
ATOM 775 N N . ASP A 1 100 ? 14.244 0.536 6.215 1.00 82.31 100 ASP A N 1
ATOM 776 C CA . ASP A 1 100 ? 13.489 -0.004 7.335 1.00 82.31 100 ASP A CA 1
ATOM 777 C C . ASP A 1 100 ? 12.525 1.078 7.837 1.00 82.31 100 ASP A C 1
ATOM 779 O O . ASP A 1 100 ? 11.333 0.796 7.969 1.00 82.31 100 ASP A O 1
ATOM 783 N N . GLY A 1 101 ? 12.992 2.329 7.952 1.00 85.00 101 GLY A N 1
ATOM 784 C CA . GLY A 1 101 ? 12.166 3.499 8.266 1.00 85.00 101 GLY A CA 1
ATOM 785 C C . GLY A 1 101 ? 11.025 3.712 7.268 1.00 85.00 101 GLY A C 1
ATOM 786 O O . GLY A 1 101 ? 9.858 3.795 7.659 1.00 85.00 101 GLY A O 1
ATOM 787 N N . LEU A 1 102 ? 11.316 3.687 5.961 1.00 86.38 102 LEU A N 1
ATOM 788 C CA . LEU A 1 102 ? 10.295 3.816 4.914 1.00 86.38 102 LEU A CA 1
ATOM 789 C C . LEU A 1 102 ? 9.212 2.734 5.028 1.00 86.38 102 LEU A C 1
ATOM 791 O O . LEU A 1 102 ? 8.012 3.023 4.966 1.00 86.38 102 LEU A O 1
ATOM 795 N N . THR A 1 103 ? 9.631 1.479 5.195 1.00 82.69 103 THR A N 1
ATOM 796 C CA . THR A 1 103 ? 8.714 0.335 5.279 1.00 82.69 103 THR A CA 1
ATOM 797 C C . THR A 1 103 ? 7.875 0.386 6.555 1.00 82.69 103 THR A C 1
ATOM 799 O O . THR A 1 103 ? 6.687 0.035 6.537 1.00 82.69 103 THR A O 1
ATOM 802 N N . ASP A 1 104 ? 8.465 0.828 7.662 1.00 86.31 104 ASP A N 1
ATOM 803 C CA . ASP A 1 104 ? 7.785 0.970 8.943 1.00 86.31 104 ASP A CA 1
ATOM 804 C C . ASP A 1 104 ? 6.746 2.100 8.890 1.00 86.31 104 ASP A C 1
ATOM 806 O O . ASP A 1 104 ? 5.602 1.890 9.305 1.00 86.31 104 ASP A O 1
ATOM 810 N N . GLU A 1 105 ? 7.064 3.241 8.273 1.00 86.94 105 GLU A N 1
ATOM 811 C CA . GLU A 1 105 ? 6.108 4.333 8.047 1.00 86.94 105 GLU A CA 1
ATOM 812 C C . GLU A 1 105 ? 4.969 3.925 7.106 1.00 86.94 105 GLU A C 1
ATOM 814 O O . GLU A 1 105 ? 3.791 4.186 7.383 1.00 86.94 105 GLU A O 1
ATOM 819 N N . PHE A 1 106 ? 5.278 3.194 6.033 1.00 86.38 106 PHE A N 1
ATOM 820 C CA . PHE A 1 106 ? 4.252 2.649 5.147 1.00 86.38 106 PHE A CA 1
ATOM 821 C C . PHE A 1 106 ? 3.337 1.645 5.872 1.00 86.38 106 PHE A C 1
ATOM 823 O O . PHE A 1 106 ? 2.110 1.665 5.716 1.00 86.38 106 PHE A O 1
ATOM 830 N N . THR A 1 107 ? 3.911 0.797 6.728 1.00 85.19 107 THR A N 1
ATOM 831 C CA . THR A 1 107 ? 3.149 -0.133 7.572 1.00 85.19 107 THR A CA 1
ATOM 832 C C . THR A 1 107 ? 2.275 0.628 8.573 1.00 85.19 107 THR A C 1
ATOM 834 O O . THR A 1 107 ? 1.099 0.289 8.743 1.00 85.19 107 THR A O 1
ATOM 837 N N . ARG A 1 108 ? 2.801 1.691 9.196 1.00 86.25 108 ARG A N 1
ATOM 838 C CA . ARG A 1 108 ? 2.070 2.561 10.130 1.00 86.25 108 ARG A CA 1
ATOM 839 C C . ARG A 1 108 ? 0.857 3.197 9.456 1.00 86.25 108 ARG A C 1
ATOM 841 O O . ARG A 1 108 ? -0.236 3.165 10.027 1.00 86.25 108 ARG A O 1
ATOM 848 N N . TRP A 1 109 ? 1.019 3.702 8.233 1.00 88.38 109 TRP A N 1
ATOM 849 C CA . TRP A 1 109 ? -0.085 4.237 7.436 1.00 88.38 109 TRP A CA 1
ATOM 850 C C . TRP A 1 109 ? -1.155 3.171 7.155 1.00 88.38 109 TRP A C 1
ATOM 852 O O . TRP A 1 109 ? -2.334 3.384 7.443 1.00 88.38 109 TRP A O 1
ATOM 862 N N . SER A 1 110 ? -0.754 1.988 6.675 1.00 84.62 110 SER A N 1
ATOM 863 C CA . SER A 1 110 ? -1.689 0.897 6.354 1.00 84.62 110 SER A CA 1
ATOM 864 C C . SER A 1 110 ? -2.516 0.461 7.570 1.00 84.62 110 SER A C 1
ATOM 866 O O . SER A 1 110 ? -3.729 0.247 7.476 1.00 84.62 110 SER A O 1
ATOM 868 N N . LEU A 1 111 ? -1.881 0.366 8.742 1.00 84.75 111 LEU A N 1
ATOM 869 C CA . LEU A 1 111 ? -2.563 0.051 9.998 1.00 84.75 111 LEU A CA 1
ATOM 870 C C . LEU A 1 111 ? -3.550 1.147 10.414 1.00 84.75 111 LEU A C 1
ATOM 872 O O . LEU A 1 111 ? -4.638 0.825 10.895 1.00 84.75 111 LEU A O 1
ATOM 876 N N . ASN A 1 112 ? -3.204 2.420 10.206 1.00 86.44 112 ASN A N 1
ATOM 877 C CA . ASN A 1 112 ? -4.090 3.547 10.486 1.00 86.44 112 ASN A CA 1
ATOM 878 C C . ASN A 1 112 ? -5.357 3.488 9.615 1.00 86.44 112 ASN A C 1
ATOM 880 O O . ASN A 1 112 ? -6.470 3.549 10.139 1.00 86.44 112 ASN A O 1
ATOM 884 N N . GLU A 1 113 ? -5.211 3.251 8.310 1.00 84.19 113 GLU A N 1
ATOM 885 C CA . GLU A 1 113 ? -6.351 3.116 7.395 1.00 84.19 113 GLU A CA 1
ATOM 886 C C . GLU A 1 113 ? -7.243 1.917 7.745 1.00 84.19 113 GLU A C 1
ATOM 888 O O . GLU A 1 113 ? -8.472 2.031 7.780 1.00 84.19 113 GLU A O 1
ATOM 893 N N . LYS A 1 114 ? -6.648 0.776 8.118 1.00 81.19 114 LYS A N 1
ATOM 894 C CA . LYS A 1 114 ? -7.414 -0.377 8.619 1.00 81.19 114 LYS A CA 1
ATOM 895 C C . LYS A 1 114 ? -8.171 -0.043 9.905 1.00 81.19 114 LYS A C 1
ATOM 897 O O . LYS A 1 114 ? -9.334 -0.422 10.041 1.00 81.19 114 LYS A O 1
ATOM 902 N N . ALA A 1 115 ? -7.547 0.674 10.840 1.00 83.12 115 ALA A N 1
ATOM 903 C CA . ALA A 1 115 ? -8.192 1.086 12.083 1.00 83.12 115 ALA A CA 1
ATOM 904 C C . ALA A 1 115 ? -9.377 2.033 11.826 1.00 83.12 115 ALA A C 1
ATOM 906 O O . ALA A 1 115 ? -10.442 1.844 12.417 1.00 83.12 115 ALA A O 1
ATOM 907 N N . LYS A 1 116 ? -9.238 2.988 10.895 1.00 84.19 116 LYS A N 1
ATOM 908 C CA . LYS A 1 116 ? -10.341 3.854 10.445 1.00 84.19 116 LYS A CA 1
ATOM 909 C C . LYS A 1 116 ? -11.491 3.040 9.854 1.00 84.19 116 LYS A C 1
ATOM 911 O O . LYS A 1 116 ? -12.643 3.254 10.229 1.00 84.19 116 LYS A O 1
ATOM 916 N N . ALA A 1 117 ? -11.193 2.070 8.988 1.00 81.25 117 ALA A N 1
ATOM 917 C CA . ALA A 1 117 ? -12.209 1.206 8.389 1.00 81.25 117 ALA A CA 1
ATOM 918 C C . ALA A 1 117 ? -12.958 0.365 9.440 1.00 81.25 117 ALA A C 1
ATOM 920 O O . ALA A 1 117 ? -14.180 0.224 9.366 1.00 81.25 117 ALA A O 1
ATOM 921 N N . VAL A 1 118 ? -12.256 -0.164 10.449 1.00 81.56 118 VAL A N 1
ATOM 922 C CA . VAL A 1 118 ? -12.877 -0.894 11.569 1.00 81.56 118 VAL A CA 1
ATOM 923 C C . VAL A 1 118 ? -13.751 0.032 12.415 1.00 81.56 118 VAL A C 1
ATOM 925 O O . VAL A 1 118 ? -14.890 -0.319 12.719 1.00 81.56 118 VAL A O 1
ATOM 928 N N . ALA A 1 119 ? -13.266 1.227 12.757 1.00 81.06 119 ALA A N 1
ATOM 929 C CA . ALA A 1 119 ? -14.047 2.205 13.510 1.00 81.06 119 ALA A CA 1
ATOM 930 C C . ALA A 1 119 ? -15.327 2.616 12.762 1.00 81.06 119 ALA A C 1
ATOM 932 O O . ALA A 1 119 ? -16.392 2.702 13.374 1.00 81.06 119 ALA A O 1
ATOM 933 N N . ALA A 1 120 ? -15.249 2.797 11.439 1.00 81.81 120 ALA A N 1
ATOM 934 C CA . ALA A 1 120 ? -16.402 3.098 10.596 1.00 81.81 120 ALA A CA 1
ATOM 935 C C . ALA A 1 120 ? -17.432 1.956 10.587 1.00 81.81 120 ALA A C 1
ATOM 937 O O . ALA A 1 120 ? -18.627 2.218 10.710 1.00 81.81 120 ALA A O 1
ATOM 938 N N . LYS A 1 121 ? -16.985 0.693 10.515 1.00 80.38 121 LYS A N 1
ATOM 939 C CA . LYS A 1 121 ? -17.876 -0.477 10.624 1.00 80.38 121 LYS A CA 1
ATOM 940 C C . LYS A 1 121 ? -18.582 -0.533 11.976 1.00 80.38 121 LYS A C 1
ATOM 942 O O . LYS A 1 121 ? -19.801 -0.640 12.010 1.00 80.38 121 LYS A O 1
ATOM 947 N N . ILE A 1 122 ? -17.840 -0.365 13.072 1.00 80.75 122 ILE A N 1
ATOM 948 C CA . ILE A 1 122 ? -18.412 -0.341 14.428 1.00 80.75 122 ILE A CA 1
ATOM 949 C C . ILE A 1 122 ? -19.430 0.799 14.568 1.00 80.75 122 ILE A C 1
ATOM 951 O O . ILE A 1 122 ? -20.479 0.624 15.186 1.00 80.75 122 ILE A O 1
ATOM 955 N N . HIS A 1 123 ? -19.142 1.976 14.007 1.00 76.44 123 HIS A N 1
ATOM 956 C CA . HIS A 1 123 ? -20.084 3.091 14.016 1.00 76.44 123 HIS A CA 1
ATOM 957 C C . HIS A 1 123 ? -21.355 2.764 13.218 1.00 76.44 123 HIS A C 1
ATOM 959 O O . HIS A 1 123 ? -22.454 2.989 13.713 1.00 76.44 123 HIS A O 1
ATOM 965 N N . ALA A 1 124 ? -21.223 2.194 12.018 1.00 79.38 124 ALA A N 1
ATOM 966 C CA . ALA A 1 124 ? -22.363 1.796 11.194 1.00 79.38 124 ALA A CA 1
ATOM 967 C C . ALA A 1 124 ? -23.235 0.730 11.881 1.00 79.38 124 ALA A C 1
ATOM 969 O O . ALA A 1 124 ? -24.457 0.848 11.891 1.00 79.38 124 ALA A O 1
ATOM 970 N N . GLU A 1 125 ? -22.622 -0.267 12.522 1.00 78.50 125 GLU A N 1
ATOM 971 C CA . GLU A 1 125 ? -23.329 -1.290 13.303 1.00 78.50 125 GLU A CA 1
ATOM 972 C C . GLU A 1 125 ? -24.075 -0.687 14.501 1.00 78.50 125 GLU A C 1
ATOM 974 O O . GLU A 1 125 ? -25.217 -1.056 14.764 1.00 78.50 125 GLU A O 1
ATOM 979 N N . ARG A 1 126 ? -23.470 0.280 15.206 1.00 74.19 126 ARG A N 1
ATOM 980 C CA . ARG A 1 126 ? -24.125 0.992 16.317 1.00 74.19 126 ARG A CA 1
ATOM 981 C C . ARG A 1 126 ? -25.318 1.823 15.861 1.00 74.19 126 ARG A C 1
ATOM 983 O O . ARG A 1 126 ? -26.319 1.863 16.571 1.00 74.19 126 ARG A O 1
ATOM 990 N N . GLU A 1 127 ? -25.221 2.490 14.717 1.00 72.69 127 GLU A N 1
ATOM 991 C CA . GLU A 1 127 ? -26.335 3.268 14.170 1.00 72.69 127 GLU A CA 1
ATOM 992 C C . GLU A 1 127 ? -27.459 2.352 13.667 1.00 72.69 127 GLU A C 1
ATOM 994 O O . GLU A 1 127 ? -28.618 2.589 13.995 1.00 72.69 127 GLU A O 1
ATOM 999 N N . ASN A 1 128 ? -27.137 1.238 13.003 1.00 71.31 128 ASN A N 1
ATOM 1000 C CA . ASN A 1 128 ? -28.138 0.239 12.613 1.00 71.31 128 ASN A CA 1
ATOM 1001 C C . ASN A 1 128 ? -28.832 -0.392 13.835 1.00 71.31 128 ASN A C 1
ATOM 1003 O O . ASN A 1 128 ? -30.054 -0.517 13.850 1.00 71.31 128 ASN A O 1
ATOM 1007 N N . ALA A 1 129 ? -28.087 -0.698 14.904 1.00 67.94 129 ALA A N 1
ATOM 1008 C CA . ALA A 1 129 ? -28.651 -1.230 16.147 1.00 67.94 129 ALA A CA 1
ATOM 1009 C C . ALA A 1 129 ? -29.560 -0.227 16.886 1.00 67.94 129 ALA A C 1
AT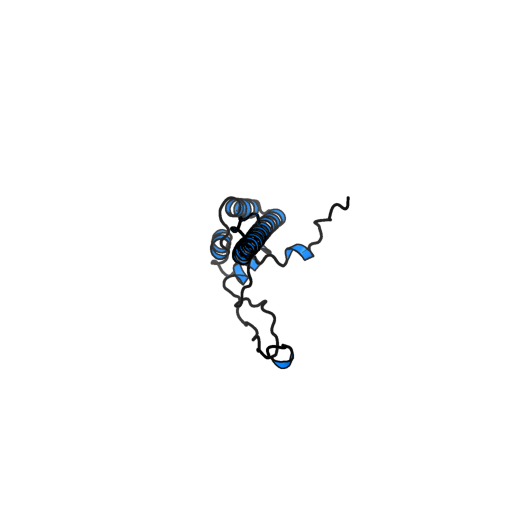OM 1011 O O . ALA A 1 129 ? -30.498 -0.634 17.569 1.00 67.94 129 ALA A O 1
ATOM 1012 N N . LYS A 1 130 ? -29.317 1.086 16.754 1.00 62.38 130 LYS A N 1
ATOM 1013 C CA . LYS A 1 130 ? -30.224 2.125 17.280 1.00 62.38 130 LYS A CA 1
ATOM 1014 C C . LYS A 1 130 ? -31.514 2.240 16.471 1.00 62.38 130 LYS A C 1
ATOM 1016 O O . LYS A 1 130 ? -32.542 2.572 17.047 1.00 62.38 130 LYS A O 1
ATOM 1021 N N . VAL A 1 131 ? -31.462 1.982 15.164 1.00 59.31 131 VAL A N 1
ATOM 1022 C CA . VAL A 1 131 ? -32.644 1.989 14.286 1.00 59.31 131 VAL A CA 1
ATOM 1023 C C . VAL A 1 131 ? -33.502 0.733 14.496 1.00 59.31 131 VAL A C 1
ATOM 1025 O O . VAL A 1 131 ? -34.722 0.806 14.384 1.00 59.31 131 VAL A O 1
ATOM 1028 N N . GLU A 1 132 ? -32.893 -0.400 14.858 1.00 53.94 132 GLU A N 1
ATOM 1029 C CA . GLU A 1 132 ? -33.601 -1.655 15.164 1.00 53.94 132 GLU A CA 1
ATOM 1030 C C . GLU A 1 132 ? -34.103 -1.772 16.614 1.00 53.94 132 GLU A C 1
ATOM 1032 O O . GLU A 1 132 ? -34.884 -2.676 16.914 1.00 53.94 132 GLU A O 1
ATOM 1037 N N . ALA A 1 133 ? -33.709 -0.874 17.523 1.00 46.44 133 ALA A N 1
ATOM 1038 C CA . ALA A 1 133 ? -34.274 -0.826 18.869 1.00 46.44 133 ALA A CA 1
ATOM 1039 C C . ALA A 1 133 ? -35.699 -0.232 18.811 1.00 46.44 133 ALA A C 1
ATOM 1041 O O . ALA A 1 133 ? -35.844 0.961 18.529 1.00 46.44 133 ALA A O 1
ATOM 1042 N N . PRO A 1 134 ? -36.771 -1.009 19.073 1.00 43.88 134 PRO A N 1
ATOM 1043 C CA . PRO A 1 134 ? -38.121 -0.472 19.037 1.00 43.88 134 PRO A CA 1
ATOM 1044 C C . PRO A 1 134 ? -38.281 0.579 20.135 1.00 43.88 134 PRO A C 1
ATOM 1046 O O . PRO A 1 134 ? -37.992 0.335 21.308 1.00 43.88 134 PRO A O 1
ATOM 1049 N N . SER A 1 135 ? -38.777 1.749 19.742 1.00 46.19 135 SER A N 1
ATOM 1050 C CA . SER A 1 135 ? -39.265 2.790 20.636 1.00 46.19 135 SER A CA 1
ATOM 1051 C C . SER A 1 135 ? -40.385 2.229 21.516 1.00 46.19 135 SER A C 1
ATOM 1053 O O . SER A 1 135 ? -41.543 2.174 21.100 1.00 46.19 135 SER A O 1
ATOM 1055 N N . VAL A 1 136 ? -40.055 1.802 22.732 1.00 46.50 136 VAL A N 1
ATOM 1056 C CA . VAL A 1 136 ? -41.050 1.576 23.783 1.00 46.50 136 VAL A CA 1
ATOM 1057 C C . VAL A 1 136 ? -41.083 2.827 24.652 1.00 46.50 136 VAL A C 1
ATOM 1059 O O . VAL A 1 136 ? -40.507 2.868 25.733 1.00 46.50 136 VAL A O 1
ATOM 1062 N N . GLU A 1 137 ? -41.757 3.864 24.164 1.00 44.19 137 GLU A N 1
ATOM 1063 C CA . GLU A 1 137 ? -42.210 4.975 24.998 1.00 44.19 137 GLU A CA 1
ATOM 1064 C C . GLU A 1 137 ? -43.696 5.242 24.755 1.00 44.19 137 GLU A C 1
ATOM 1066 O O . GLU A 1 137 ? -44.126 5.461 23.625 1.00 44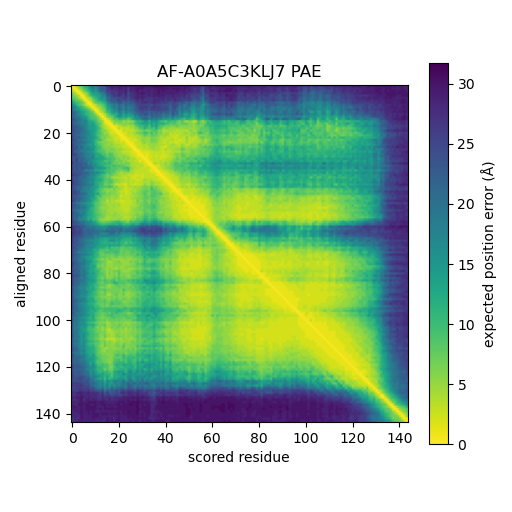.19 137 GLU A O 1
ATOM 1071 N N . GLY A 1 138 ? -44.457 5.279 25.854 1.00 41.34 138 GLY A N 1
ATOM 1072 C CA . GLY A 1 138 ? -45.680 6.076 25.947 1.00 41.34 138 GLY A CA 1
ATOM 1073 C C . GLY A 1 138 ? -46.962 5.306 26.248 1.00 41.34 138 GLY A C 1
ATOM 1074 O O . GLY A 1 138 ? -47.681 4.912 25.338 1.00 41.34 138 GLY A O 1
ATOM 1075 N N . GLY A 1 139 ? -47.313 5.187 27.532 1.00 34.38 139 GLY A N 1
ATOM 1076 C CA . GLY A 1 139 ? -48.646 4.743 27.945 1.00 34.38 139 GLY A CA 1
ATOM 1077 C C . GLY A 1 139 ? -48.847 4.658 29.456 1.00 34.38 139 GLY A C 1
ATOM 1078 O O . GLY A 1 139 ? -49.092 3.578 29.981 1.00 34.38 139 GLY A O 1
ATOM 1079 N N . GLN A 1 140 ? -48.718 5.781 30.169 1.00 46.34 140 GLN A N 1
ATOM 1080 C CA . GLN A 1 140 ? -49.295 5.920 31.513 1.00 46.34 140 GLN A CA 1
ATOM 1081 C C . GLN A 1 140 ? -50.834 6.002 31.448 1.00 46.34 140 GLN A C 1
ATOM 1083 O O . GLN A 1 140 ? -51.378 6.497 30.462 1.00 46.34 140 GLN A O 1
ATOM 1088 N N . ALA A 1 141 ? -51.462 5.657 32.584 1.00 42.59 141 ALA A N 1
ATOM 1089 C CA . ALA A 1 141 ? -52.869 5.835 32.999 1.00 42.59 141 ALA A CA 1
ATOM 1090 C C . ALA A 1 141 ? -53.737 4.556 32.865 1.00 42.59 141 ALA A C 1
ATOM 1092 O O . ALA A 1 141 ? -53.616 3.830 31.892 1.00 42.59 141 ALA A O 1
ATOM 1093 N N . VAL A 1 142 ? -54.616 4.167 33.800 1.00 40.88 142 VAL A N 1
ATOM 1094 C CA . VAL A 1 142 ? -55.381 4.898 34.828 1.00 40.88 142 VAL A CA 1
ATOM 1095 C C . VAL A 1 142 ? -55.686 3.944 36.007 1.00 40.88 142 VAL A C 1
ATOM 1097 O O . VAL A 1 142 ? -55.846 2.742 35.812 1.00 40.88 142 VAL A O 1
ATOM 1100 N N . LEU A 1 143 ? -55.786 4.507 37.215 1.00 44.78 143 LEU A N 1
ATOM 1101 C CA . LEU A 1 143 ? -56.437 3.938 38.405 1.00 44.78 143 LEU A CA 1
ATOM 1102 C C . LEU A 1 143 ? -57.845 3.373 38.115 1.00 44.78 143 LEU A C 1
ATOM 1104 O O . LEU A 1 143 ? -58.670 4.098 37.564 1.00 44.78 143 LEU A O 1
ATOM 1108 N N . ALA A 1 144 ? -58.152 2.167 38.599 1.00 48.59 144 ALA A N 1
ATOM 1109 C CA . ALA A 1 144 ? -59.478 1.771 39.098 1.00 48.59 144 ALA A CA 1
ATOM 1110 C C . ALA A 1 144 ? -59.364 0.484 39.923 1.00 48.59 144 ALA A C 1
ATOM 1112 O O . ALA A 1 144 ? -58.822 -0.506 39.382 1.00 48.59 144 ALA A O 1
#